Protein AF-A0A126Z8X3-F1 (afdb_monomer_lite)

Structure (mmCIF, N/CA/C/O backbone):
data_AF-A0A126Z8X3-F1
#
_entry.id   AF-A0A126Z8X3-F1
#
loop_
_atom_site.group_PDB
_atom_site.id
_atom_site.type_symbol
_atom_site.label_atom_id
_atom_site.label_alt_id
_atom_site.label_comp_id
_atom_site.label_asym_id
_atom_site.label_entity_id
_atom_site.label_seq_id
_atom_site.pdbx_PDB_ins_code
_atom_site.Cartn_x
_atom_site.Cartn_y
_atom_site.Cartn_z
_atom_site.occupancy
_atom_site.B_iso_or_equiv
_atom_site.auth_seq_id
_atom_site.auth_comp_id
_atom_site.auth_asym_id
_atom_site.auth_atom_id
_atom_site.pdbx_PDB_model_num
ATOM 1 N N . MET A 1 1 ? -14.667 4.356 27.842 1.00 54.25 1 MET A N 1
ATOM 2 C CA . MET A 1 1 ? -14.125 5.268 26.816 1.00 54.25 1 MET A CA 1
ATOM 3 C C . MET A 1 1 ? -13.100 4.463 26.040 1.00 54.25 1 MET A C 1
ATOM 5 O O . MET A 1 1 ? -12.137 4.021 26.652 1.00 54.25 1 MET A O 1
ATOM 9 N N . THR A 1 2 ? -13.356 4.142 24.773 1.00 63.50 2 THR A N 1
ATOM 10 C CA . THR A 1 2 ? -12.399 3.373 23.964 1.00 63.50 2 THR A CA 1
ATOM 11 C C . THR A 1 2 ? -11.261 4.312 23.590 1.00 63.50 2 THR A C 1
ATOM 13 O O . THR A 1 2 ? -11.474 5.283 22.870 1.00 63.50 2 THR A O 1
ATOM 16 N N . THR A 1 3 ? -10.080 4.092 24.158 1.00 87.75 3 THR A N 1
ATOM 17 C CA . THR A 1 3 ? -8.892 4.907 23.891 1.00 87.75 3 THR A CA 1
ATOM 18 C C . THR A 1 3 ? -8.030 4.206 22.855 1.00 87.75 3 THR A C 1
ATOM 20 O O . THR A 1 3 ? -7.746 3.020 23.008 1.00 87.75 3 THR A O 1
ATOM 23 N N . TYR A 1 4 ? -7.588 4.931 21.832 1.00 92.19 4 TYR A N 1
ATOM 24 C CA . TYR A 1 4 ? -6.587 4.461 20.875 1.00 92.19 4 TYR A CA 1
ATOM 25 C C . TYR A 1 4 ? -5.258 5.184 21.117 1.00 92.19 4 TYR A C 1
ATOM 27 O O . TYR A 1 4 ? -5.210 6.206 21.805 1.00 92.19 4 TYR A O 1
ATOM 35 N N . SER A 1 5 ? -4.169 4.651 20.566 1.00 93.38 5 SER A N 1
ATOM 36 C CA . SER A 1 5 ? -2.842 5.254 20.672 1.00 93.38 5 SER A CA 1
ATOM 37 C C . SER A 1 5 ? -2.210 5.358 19.297 1.00 93.38 5 SER A C 1
ATOM 39 O O . SER A 1 5 ? -2.196 4.389 18.541 1.00 93.38 5 SER A O 1
ATOM 41 N N . ASN A 1 6 ? -1.668 6.534 18.994 1.00 94.75 6 ASN A N 1
ATOM 42 C CA . ASN A 1 6 ? -0.907 6.741 17.777 1.00 94.75 6 ASN A CA 1
ATOM 43 C C . ASN A 1 6 ? 0.571 6.322 17.932 1.00 94.75 6 ASN A C 1
ATOM 45 O O . ASN A 1 6 ? 1.130 6.373 19.035 1.00 94.75 6 ASN A O 1
ATOM 49 N N . PRO A 1 7 ? 1.223 5.955 16.814 1.00 94.94 7 PRO A N 1
ATOM 50 C CA . PRO A 1 7 ? 0.599 5.697 15.512 1.00 94.94 7 PRO A CA 1
ATOM 51 C C . PRO A 1 7 ? -0.148 4.348 15.512 1.00 94.94 7 PRO A C 1
ATOM 53 O O . PRO A 1 7 ? 0.291 3.397 16.164 1.00 94.94 7 PRO A O 1
ATOM 56 N N . VAL A 1 8 ? -1.267 4.278 14.780 1.00 95.06 8 VAL A N 1
ATOM 57 C CA . VAL A 1 8 ? -2.092 3.054 14.657 1.00 95.06 8 VAL A CA 1
ATOM 58 C C . VAL A 1 8 ? -1.394 1.938 13.870 1.00 95.06 8 VAL A C 1
ATOM 60 O O . VAL A 1 8 ? -1.691 0.764 14.063 1.00 95.06 8 VAL A O 1
ATOM 63 N N . ILE A 1 9 ? -0.409 2.295 13.041 1.00 94.50 9 ILE A N 1
ATOM 64 C CA . ILE A 1 9 ? 0.538 1.372 12.409 1.00 94.50 9 ILE A CA 1
ATOM 65 C C . ILE A 1 9 ? 1.950 1.878 12.722 1.00 94.50 9 ILE A C 1
ATOM 67 O O . ILE A 1 9 ? 2.270 3.041 12.479 1.00 94.50 9 ILE A O 1
ATOM 71 N N . ARG A 1 10 ? 2.789 1.026 13.318 1.00 92.88 10 ARG A N 1
ATOM 72 C CA . ARG A 1 10 ? 4.176 1.349 13.702 1.00 92.88 10 ARG A CA 1
ATOM 73 C C . ARG A 1 10 ? 5.162 0.757 12.696 1.00 92.88 10 ARG A C 1
ATOM 75 O O . ARG A 1 10 ? 4.904 -0.300 12.134 1.00 92.88 10 ARG A O 1
ATOM 82 N N . GLY A 1 11 ? 6.339 1.373 12.579 1.00 90.69 11 GLY A N 1
ATOM 83 C CA . GLY A 1 11 ? 7.429 0.888 11.728 1.00 90.69 11 GLY A CA 1
ATOM 84 C C . GLY A 1 11 ? 7.526 1.649 10.407 1.00 90.69 11 GLY A C 1
ATOM 85 O O . GLY A 1 11 ? 7.250 2.847 10.363 1.00 90.69 11 GLY A O 1
ATOM 86 N N . ILE A 1 12 ? 7.958 0.961 9.347 1.00 87.12 12 ILE A N 1
ATOM 87 C CA . ILE A 1 12 ? 8.097 1.530 7.998 1.00 87.12 12 ILE A CA 1
ATOM 88 C C . ILE A 1 12 ? 6.732 1.465 7.306 1.00 87.12 12 ILE A C 1
ATOM 90 O O . ILE A 1 12 ? 6.435 0.529 6.567 1.00 87.12 12 ILE A O 1
ATOM 94 N N . SER A 1 13 ? 5.889 2.454 7.601 1.00 92.00 13 SER A N 1
ATOM 95 C CA . SER A 1 13 ? 4.540 2.591 7.034 1.00 92.00 13 SER A CA 1
ATOM 96 C C . SER A 1 13 ? 4.283 4.019 6.525 1.00 92.00 13 SER A C 1
ATOM 98 O O . SER A 1 13 ? 3.384 4.695 7.030 1.00 92.00 13 SER A O 1
ATOM 100 N N . PRO A 1 14 ? 5.109 4.516 5.582 1.00 90.94 14 PRO A N 1
ATOM 101 C CA . PRO A 1 14 ? 4.926 5.831 4.974 1.00 90.94 14 PRO A CA 1
ATOM 102 C C . PRO A 1 14 ? 3.723 5.856 4.016 1.00 90.9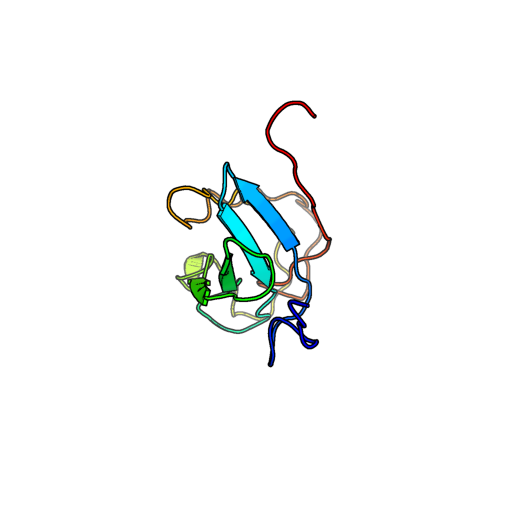4 14 PRO A C 1
ATOM 104 O O . PRO A 1 14 ? 3.184 4.811 3.641 1.00 90.94 14 PRO A O 1
ATOM 107 N N . ASP A 1 15 ? 3.300 7.066 3.661 1.00 89.88 15 ASP A N 1
ATOM 108 C CA . ASP A 1 15 ? 2.302 7.365 2.623 1.00 89.88 15 ASP A CA 1
ATOM 109 C C . ASP A 1 15 ? 1.018 6.515 2.701 1.00 89.88 15 ASP A C 1
ATOM 111 O O . ASP A 1 15 ? 0.659 5.818 1.750 1.00 89.88 15 ASP A O 1
ATOM 115 N N . PRO A 1 16 ? 0.310 6.518 3.851 1.00 89.38 16 PRO A N 1
ATOM 116 C CA . PRO A 1 16 ? -0.906 5.731 4.001 1.00 89.38 16 PRO A CA 1
ATOM 117 C C . PRO A 1 16 ? -1.994 6.200 3.023 1.00 89.38 16 PRO A C 1
ATOM 119 O O . PRO A 1 16 ? -2.496 7.321 3.126 1.00 89.38 16 PRO A O 1
ATOM 122 N N . SER A 1 17 ? -2.417 5.311 2.122 1.00 87.25 17 SER A N 1
ATOM 123 C CA . SER A 1 17 ? -3.589 5.500 1.257 1.00 87.25 17 SER A CA 1
ATOM 124 C C . SER A 1 17 ? -4.681 4.503 1.635 1.00 87.25 17 SER A C 1
ATOM 126 O O . SER A 1 17 ? -4.447 3.297 1.625 1.00 87.25 17 SER A O 1
ATOM 128 N N . ILE A 1 18 ? -5.875 4.996 1.972 1.00 88.56 18 ILE A N 1
ATOM 129 C CA . ILE A 1 18 ? -6.955 4.204 2.576 1.00 88.56 18 ILE A CA 1
ATOM 130 C C . ILE A 1 18 ? -8.224 4.196 1.717 1.00 88.56 18 ILE A C 1
ATOM 132 O O . ILE A 1 18 ? -8.613 5.220 1.158 1.00 88.56 18 ILE A O 1
ATOM 136 N N . VAL A 1 19 ? -8.904 3.050 1.668 1.00 85.44 19 VAL A N 1
ATOM 137 C CA . VAL A 1 19 ? -10.227 2.874 1.051 1.00 85.44 19 VAL A CA 1
ATOM 138 C C . VAL A 1 19 ? -11.129 2.035 1.961 1.00 85.44 19 VAL A C 1
ATOM 140 O O . VAL A 1 19 ? -10.646 1.169 2.696 1.00 85.44 19 VAL A O 1
ATOM 143 N N . ARG A 1 20 ? -12.440 2.288 1.912 1.00 86.19 20 ARG A N 1
ATOM 144 C CA . ARG A 1 20 ? -13.472 1.470 2.566 1.00 86.19 20 ARG A CA 1
ATOM 145 C C . ARG A 1 20 ? -14.238 0.671 1.512 1.00 86.19 20 ARG A C 1
ATOM 147 O O . ARG A 1 20 ? -14.591 1.217 0.472 1.00 86.19 20 ARG A O 1
ATOM 154 N N . VAL A 1 21 ? -14.513 -0.598 1.799 1.00 83.88 21 VAL A N 1
ATOM 155 C CA . VAL A 1 21 ? -15.354 -1.488 0.988 1.00 83.88 21 VAL A CA 1
ATOM 156 C C . VAL A 1 21 ? -16.333 -2.192 1.925 1.00 83.88 21 VAL A C 1
ATOM 158 O O . VAL A 1 21 ? -15.944 -3.075 2.687 1.00 83.88 21 VAL A O 1
ATOM 161 N N . GLY A 1 22 ? -17.603 -1.781 1.915 1.00 86.94 22 GLY A N 1
ATOM 162 C CA . GLY A 1 22 ? -18.585 -2.273 2.886 1.00 86.94 22 GLY A CA 1
ATOM 163 C C . GLY A 1 22 ? -18.168 -1.945 4.324 1.00 86.94 22 GLY A C 1
ATOM 164 O O . GLY A 1 22 ? -18.000 -0.780 4.670 1.00 86.94 22 GLY A O 1
ATOM 165 N N . GLU A 1 23 ? -17.964 -2.961 5.162 1.00 90.62 23 GLU A N 1
ATOM 166 C CA . GLU A 1 23 ? -17.552 -2.805 6.571 1.00 90.62 23 GLU A CA 1
ATOM 167 C C . GLU A 1 23 ? -16.031 -2.912 6.782 1.00 90.62 23 GLU A C 1
ATOM 169 O O . GLU A 1 23 ? -15.545 -2.862 7.912 1.00 90.62 23 GLU A O 1
ATOM 174 N N . ASP A 1 24 ? -15.272 -3.081 5.701 1.00 89.75 24 ASP A N 1
ATOM 175 C CA . ASP A 1 24 ? -13.844 -3.360 5.733 1.00 89.75 24 ASP A CA 1
ATOM 176 C C . ASP A 1 24 ? -13.038 -2.151 5.226 1.00 89.75 24 ASP A C 1
ATOM 178 O O . ASP A 1 24 ? -13.390 -1.502 4.238 1.00 89.75 24 ASP A O 1
ATOM 182 N N . TYR A 1 25 ? -11.936 -1.844 5.907 1.00 91.00 25 TYR A N 1
ATOM 183 C CA . TYR A 1 25 ? -10.977 -0.807 5.538 1.00 91.00 25 TYR A CA 1
ATOM 184 C C . TYR A 1 25 ? -9.670 -1.438 5.090 1.00 91.00 25 TYR A C 1
ATOM 186 O O . TYR A 1 25 ? -9.185 -2.390 5.704 1.00 91.00 25 TYR A O 1
ATOM 194 N N . TYR A 1 26 ? -9.063 -0.852 4.066 1.00 88.69 26 TYR A N 1
ATOM 195 C CA . TYR A 1 26 ? -7.780 -1.286 3.538 1.00 88.69 26 TYR A CA 1
ATOM 196 C C . TYR A 1 26 ? -6.839 -0.101 3.406 1.00 88.69 26 TYR A C 1
ATOM 198 O O . TYR A 1 26 ? -7.241 0.953 2.918 1.00 88.69 26 TYR A O 1
ATOM 206 N N . LEU A 1 27 ? -5.591 -0.284 3.823 1.00 90.44 27 LEU A N 1
ATOM 207 C CA . LEU A 1 27 ? -4.560 0.744 3.830 1.00 90.44 27 LEU A CA 1
ATOM 208 C C . LEU A 1 27 ? -3.325 0.234 3.094 1.00 90.44 27 LEU A C 1
ATOM 210 O O . LEU A 1 27 ? -2.793 -0.822 3.434 1.00 90.44 27 LEU A O 1
ATOM 214 N N . ALA A 1 28 ? -2.887 0.988 2.093 1.00 88.69 28 ALA A N 1
ATOM 215 C CA . ALA A 1 28 ? -1.651 0.770 1.360 1.00 88.69 28 ALA A CA 1
ATOM 216 C C . ALA A 1 28 ? -0.546 1.691 1.899 1.00 88.69 28 ALA A C 1
ATOM 218 O O . ALA A 1 28 ? -0.805 2.870 2.131 1.00 88.69 28 ALA A O 1
ATOM 219 N N . ASN A 1 29 ? 0.668 1.165 2.075 1.00 91.25 29 ASN A N 1
ATOM 220 C CA . ASN A 1 29 ? 1.863 1.943 2.423 1.00 91.25 29 ASN A CA 1
ATOM 221 C C . ASN A 1 29 ? 2.981 1.730 1.403 1.00 91.25 29 ASN A C 1
ATOM 223 O O . ASN A 1 29 ? 3.182 0.598 0.944 1.00 91.25 29 ASN A O 1
ATOM 227 N N . SER A 1 30 ? 3.756 2.782 1.124 1.00 89.88 30 SER A N 1
ATOM 228 C CA . SER A 1 30 ? 4.974 2.672 0.316 1.00 89.88 30 SER A CA 1
ATOM 229 C C . SER A 1 30 ? 5.984 1.746 0.994 1.00 89.88 30 SER A C 1
ATOM 231 O O . SER A 1 30 ? 6.141 1.730 2.217 1.00 89.88 30 SER A O 1
ATOM 233 N N . THR A 1 31 ? 6.692 0.959 0.190 1.00 88.38 31 THR A N 1
ATOM 234 C CA . THR A 1 31 ? 7.770 0.064 0.656 1.00 88.38 31 THR A CA 1
ATOM 235 C C . THR A 1 31 ? 9.119 0.430 0.052 1.00 88.38 31 THR A C 1
ATOM 237 O O . THR A 1 31 ? 10.141 -0.187 0.380 1.00 88.38 31 THR A O 1
ATOM 240 N N . MET A 1 32 ? 9.126 1.419 -0.844 1.00 85.25 32 MET A N 1
ATOM 241 C CA . MET A 1 32 ? 10.266 1.795 -1.666 1.00 85.25 32 MET A CA 1
ATOM 242 C C . MET A 1 32 ? 10.868 0.533 -2.317 1.00 85.25 32 MET A C 1
ATOM 244 O O . MET A 1 32 ? 10.165 -0.329 -2.850 1.00 85.25 32 MET A O 1
ATOM 248 N N . ASN A 1 33 ? 12.173 0.323 -2.179 1.00 80.00 33 ASN A N 1
ATOM 249 C CA . ASN A 1 33 ? 12.900 -0.768 -2.831 1.00 80.00 33 ASN A CA 1
ATOM 250 C C . ASN A 1 33 ? 12.686 -2.174 -2.223 1.00 80.00 33 ASN A C 1
ATOM 252 O O . ASN A 1 33 ? 13.421 -3.099 -2.569 1.00 80.00 33 ASN A O 1
ATOM 256 N N . HIS A 1 34 ? 11.717 -2.367 -1.321 1.00 81.38 34 HIS A N 1
ATOM 257 C CA . HIS A 1 34 ? 11.451 -3.670 -0.701 1.00 81.38 34 HIS A CA 1
ATOM 258 C C . HIS A 1 34 ? 10.355 -4.452 -1.431 1.00 81.38 34 HIS A C 1
ATOM 260 O O . HIS A 1 34 ? 9.355 -3.886 -1.876 1.00 81.38 34 HIS A O 1
ATOM 266 N N . LEU A 1 35 ? 10.540 -5.775 -1.493 1.00 83.25 35 LEU A N 1
ATOM 267 C CA . LEU A 1 35 ? 9.527 -6.743 -1.908 1.00 83.25 35 LEU A CA 1
ATOM 268 C C . LEU A 1 35 ? 9.176 -7.690 -0.738 1.00 83.25 35 LEU A C 1
ATOM 270 O O . LEU A 1 35 ? 10.091 -8.073 -0.006 1.00 83.25 35 LEU A O 1
ATOM 274 N N . PRO A 1 36 ? 7.913 -8.143 -0.589 1.00 87.12 36 PRO A N 1
ATOM 275 C CA . PRO A 1 36 ? 6.723 -7.720 -1.336 1.00 87.12 36 PRO A CA 1
ATOM 276 C C . PRO A 1 36 ? 6.470 -6.214 -1.208 1.00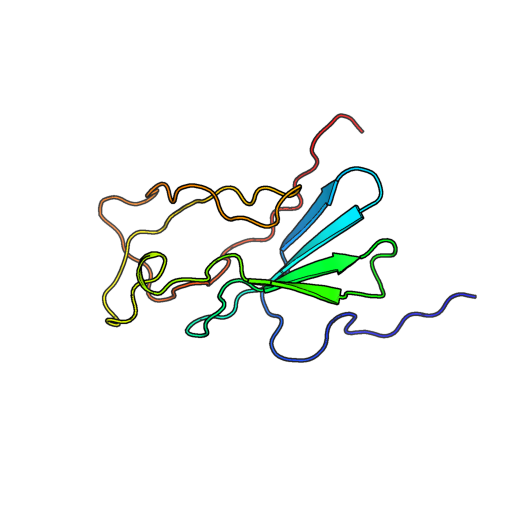 87.12 36 PRO A C 1
ATOM 278 O O . PRO A 1 36 ? 6.576 -5.660 -0.119 1.00 87.12 36 PRO A O 1
ATOM 281 N N . GLY A 1 37 ? 6.218 -5.558 -2.339 1.00 87.00 37 GLY A N 1
ATOM 282 C CA . GLY A 1 37 ? 6.094 -4.111 -2.419 1.00 87.00 37 GLY A CA 1
ATOM 283 C C . GLY A 1 37 ? 4.652 -3.649 -2.254 1.00 87.00 37 GLY A C 1
ATOM 284 O O . GLY A 1 37 ? 3.733 -4.398 -2.591 1.00 87.00 37 GLY A O 1
ATOM 285 N N . ILE A 1 38 ? 4.467 -2.421 -1.767 1.00 87.75 38 ILE A N 1
ATOM 286 C CA . ILE A 1 38 ? 3.166 -1.830 -1.419 1.00 87.75 38 ILE A CA 1
ATOM 287 C C . ILE A 1 38 ? 2.409 -2.718 -0.418 1.00 87.75 38 ILE A C 1
ATOM 289 O O . ILE A 1 38 ? 1.596 -3.563 -0.802 1.00 87.75 38 ILE A O 1
ATOM 293 N N . THR A 1 39 ? 2.690 -2.550 0.875 1.00 90.94 39 THR A N 1
ATOM 294 C CA . THR A 1 39 ? 2.032 -3.331 1.934 1.00 90.94 39 THR A CA 1
ATOM 295 C C . THR A 1 39 ? 0.561 -2.954 2.014 1.00 90.94 39 THR A C 1
ATOM 297 O O . THR A 1 39 ? 0.248 -1.780 2.190 1.00 90.94 39 THR A O 1
ATOM 300 N N . ILE A 1 40 ? -0.327 -3.946 1.946 1.00 89.44 40 ILE A N 1
ATOM 301 C CA . ILE A 1 40 ? -1.766 -3.790 2.158 1.00 89.44 40 ILE A CA 1
ATOM 302 C C . ILE A 1 40 ? -2.117 -4.311 3.549 1.00 89.44 40 ILE A C 1
ATOM 304 O O . ILE A 1 40 ? -1.821 -5.461 3.880 1.00 89.44 40 ILE A O 1
ATOM 308 N N . SER A 1 41 ? -2.768 -3.476 4.351 1.00 92.50 41 SER A N 1
ATOM 309 C CA . SER A 1 41 ? -3.292 -3.822 5.673 1.00 92.50 41 SER A CA 1
ATOM 310 C C . SER A 1 41 ? -4.810 -3.714 5.700 1.00 92.50 41 SER A C 1
ATOM 312 O O . SER A 1 41 ? -5.375 -2.853 5.035 1.00 92.50 41 SER A O 1
ATOM 314 N N . HIS A 1 42 ? -5.465 -4.560 6.490 1.00 93.06 42 HIS A N 1
ATOM 315 C CA . HIS A 1 42 ? -6.915 -4.594 6.680 1.00 93.06 42 HIS A CA 1
ATOM 316 C C . HIS A 1 42 ? -7.305 -4.202 8.110 1.00 93.06 42 HIS A C 1
ATOM 318 O O . HIS A 1 42 ? -6.582 -4.509 9.063 1.00 93.06 42 HIS A O 1
ATOM 324 N N . SER A 1 43 ? -8.448 -3.534 8.258 1.00 95.19 43 SER A N 1
ATOM 325 C CA . SER A 1 43 ? -9.066 -3.198 9.541 1.00 95.19 43 SER A CA 1
ATOM 326 C C . SER A 1 43 ? -10.592 -3.136 9.419 1.00 95.19 43 SER A C 1
ATOM 328 O O . SER A 1 43 ? -11.129 -2.947 8.333 1.00 95.19 43 SER A O 1
ATOM 330 N N . ARG A 1 44 ? -11.301 -3.242 10.547 1.00 95.25 44 ARG A N 1
ATOM 331 C CA . ARG A 1 44 ? -12.744 -2.942 10.660 1.00 95.25 44 ARG A CA 1
ATOM 332 C C . ARG A 1 44 ? -13.054 -1.765 11.580 1.00 95.25 44 ARG A C 1
ATOM 334 O O . ARG A 1 44 ? -14.200 -1.343 11.672 1.00 95.25 44 ARG A O 1
ATOM 341 N N . ASP A 1 45 ? -12.048 -1.238 12.271 1.00 95.12 45 ASP A N 1
ATOM 342 C CA . ASP A 1 45 ? -12.227 -0.221 13.310 1.00 95.12 45 ASP A CA 1
ATOM 343 C C . ASP A 1 45 ? -11.263 0.965 13.186 1.00 95.12 45 ASP A C 1
ATOM 345 O O . ASP A 1 45 ? -11.265 1.837 14.052 1.00 95.12 45 ASP A O 1
ATOM 349 N N . LEU A 1 46 ? -10.455 1.006 12.116 1.00 95.38 46 LEU A N 1
ATOM 350 C CA . LEU A 1 46 ? -9.434 2.024 11.835 1.00 95.38 46 LEU A CA 1
ATOM 351 C C . LEU A 1 46 ? -8.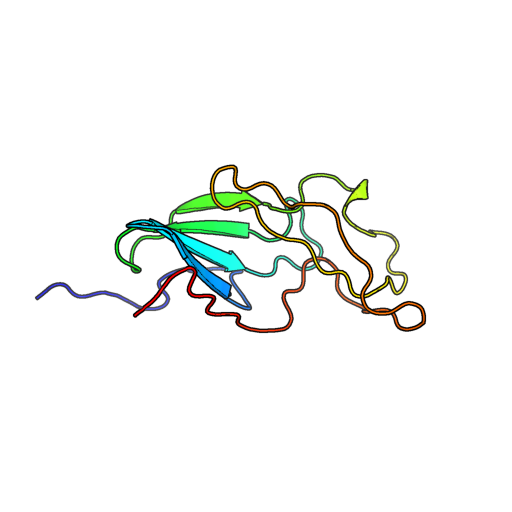290 2.093 12.864 1.00 95.38 46 LEU A C 1
ATOM 353 O O . LEU A 1 46 ? -7.382 2.915 12.715 1.00 95.38 46 LEU A O 1
ATOM 357 N N . ILE A 1 47 ? -8.296 1.226 13.878 1.00 95.94 47 ILE A N 1
ATOM 358 C CA . ILE A 1 47 ? -7.344 1.227 14.993 1.00 95.94 47 ILE A CA 1
ATOM 359 C C . ILE A 1 47 ? -6.432 0.007 14.896 1.00 95.94 47 ILE A C 1
ATOM 361 O O . ILE A 1 47 ? -5.212 0.143 14.975 1.00 95.94 47 ILE A O 1
ATOM 365 N N . HIS A 1 48 ? -7.010 -1.180 14.714 1.00 95.88 48 HIS A N 1
ATOM 366 C CA . HIS A 1 48 ? -6.280 -2.437 14.629 1.00 95.88 48 HIS A CA 1
ATOM 367 C C . HIS A 1 48 ? -6.108 -2.831 13.166 1.00 95.88 48 HIS A C 1
ATOM 369 O O . HIS A 1 48 ? -7.075 -3.178 12.484 1.00 95.88 48 HIS A O 1
ATOM 375 N N . TRP A 1 49 ? -4.865 -2.786 12.698 1.00 96.12 49 TRP A N 1
ATOM 376 C CA . TRP A 1 49 ? -4.495 -3.056 11.313 1.00 96.12 49 TRP A CA 1
ATOM 377 C C . TRP A 1 49 ? -3.671 -4.336 11.210 1.00 96.12 49 TRP A C 1
ATOM 379 O O . TRP A 1 49 ? -2.693 -4.511 11.937 1.00 96.12 49 TRP A O 1
ATOM 389 N N . HIS A 1 50 ? -4.047 -5.214 10.282 1.00 95.19 50 HIS A N 1
ATOM 390 C CA . HIS A 1 50 ? -3.355 -6.475 10.025 1.00 95.19 50 HIS A CA 1
ATOM 391 C C . HIS A 1 50 ? -2.845 -6.499 8.582 1.00 95.19 50 HIS A C 1
ATOM 393 O O . HIS A 1 50 ? -3.662 -6.389 7.667 1.00 95.19 50 HIS A O 1
ATOM 399 N N . PRO A 1 51 ? -1.532 -6.652 8.343 1.00 92.69 51 PRO A N 1
ATOM 400 C CA . PRO A 1 51 ? -1.006 -6.830 6.995 1.00 92.69 51 PRO A CA 1
ATOM 401 C C . PRO A 1 51 ? -1.592 -8.090 6.349 1.00 92.69 51 PRO A C 1
ATOM 403 O O . PRO A 1 51 ? -1.552 -9.167 6.942 1.00 92.69 51 PRO A O 1
ATOM 406 N N . ILE A 1 52 ? -2.110 -7.962 5.128 1.00 90.69 52 ILE A N 1
ATOM 407 C CA . ILE A 1 52 ? -2.702 -9.065 4.353 1.00 90.69 52 ILE A CA 1
ATOM 408 C C . ILE A 1 52 ? -1.879 -9.439 3.113 1.00 90.69 52 ILE A C 1
ATOM 410 O O . ILE A 1 52 ? -2.164 -10.443 2.465 1.00 90.69 52 ILE A O 1
ATOM 414 N N . GLY A 1 53 ? -0.837 -8.670 2.788 1.00 87.62 53 GLY A N 1
ATOM 415 C CA . GLY A 1 53 ? 0.088 -8.974 1.697 1.00 87.62 53 GLY A CA 1
ATOM 416 C C . GLY A 1 53 ? 0.731 -7.727 1.098 1.00 87.62 53 GLY A C 1
ATOM 417 O O . GLY A 1 53 ? 0.516 -6.617 1.577 1.00 87.62 53 GLY A O 1
ATOM 418 N N . GLY A 1 54 ? 1.524 -7.921 0.043 1.00 86.31 54 GLY A N 1
ATOM 419 C CA . GLY A 1 54 ? 2.046 -6.837 -0.791 1.00 86.31 54 GLY A CA 1
ATOM 420 C C . GLY A 1 54 ? 1.426 -6.883 -2.184 1.00 86.31 54 GLY A C 1
ATOM 421 O O . GLY A 1 54 ? 1.271 -7.967 -2.747 1.00 86.31 54 GLY A O 1
ATOM 422 N N . ALA A 1 55 ? 1.092 -5.728 -2.754 1.00 81.75 55 ALA A N 1
ATOM 423 C CA . ALA A 1 55 ? 0.499 -5.636 -4.090 1.00 81.75 55 ALA A CA 1
ATOM 424 C C . ALA A 1 55 ? 1.509 -5.990 -5.210 1.00 81.75 55 ALA A C 1
ATOM 426 O O . ALA A 1 55 ? 1.136 -6.452 -6.293 1.00 81.75 55 ALA A O 1
ATOM 427 N N . VAL A 1 56 ? 2.807 -5.814 -4.943 1.00 82.25 56 VAL A N 1
ATOM 428 C CA . VAL A 1 56 ? 3.914 -6.123 -5.857 1.00 82.25 56 VAL A CA 1
ATOM 429 C C . VAL A 1 56 ? 4.679 -7.335 -5.332 1.00 82.25 56 VAL A C 1
ATOM 431 O O . VAL A 1 56 ? 5.512 -7.229 -4.440 1.00 82.25 56 VAL A O 1
ATOM 434 N N . THR A 1 57 ? 4.414 -8.518 -5.883 1.00 83.19 57 THR A N 1
ATOM 435 C CA . THR A 1 57 ? 4.985 -9.780 -5.370 1.00 83.19 57 THR A CA 1
ATOM 436 C C . THR A 1 57 ? 6.083 -10.368 -6.249 1.00 83.19 57 THR A C 1
ATOM 438 O O . THR A 1 57 ? 6.759 -11.310 -5.839 1.00 83.19 57 THR A O 1
ATOM 441 N N . ARG A 1 58 ? 6.281 -9.839 -7.464 1.00 78.62 58 ARG A N 1
ATOM 442 C CA . ARG A 1 58 ? 7.249 -10.373 -8.432 1.00 78.62 58 ARG A CA 1
ATOM 443 C C . AR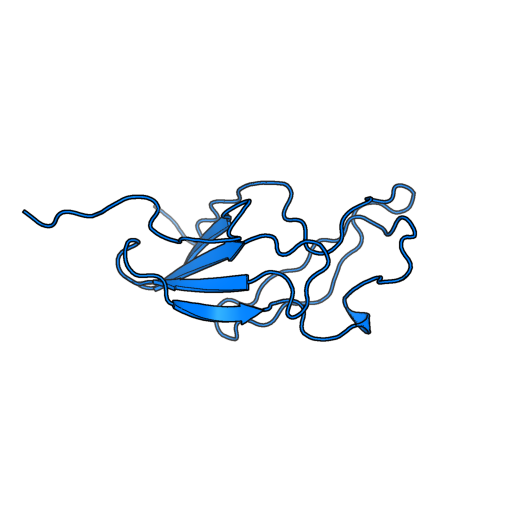G A 1 58 ? 8.216 -9.295 -8.907 1.00 78.62 58 ARG A C 1
ATOM 445 O O . ARG A 1 58 ? 7.765 -8.201 -9.241 1.00 78.62 58 ARG A O 1
ATOM 452 N N . PRO A 1 59 ? 9.505 -9.623 -9.103 1.00 73.25 59 PRO A N 1
ATOM 453 C CA . PRO A 1 59 ? 10.470 -8.689 -9.671 1.00 73.25 59 PRO A CA 1
ATOM 454 C C . PRO A 1 59 ? 10.044 -8.096 -11.014 1.00 73.25 59 PRO A C 1
ATOM 456 O O . PRO A 1 59 ? 10.331 -6.944 -11.252 1.00 73.25 59 PRO A O 1
ATOM 459 N N . ALA A 1 60 ? 9.310 -8.819 -11.870 1.00 73.69 60 ALA A N 1
ATOM 460 C CA . ALA A 1 60 ? 8.844 -8.294 -13.164 1.00 73.69 60 ALA A CA 1
ATOM 461 C C . ALA A 1 60 ? 7.795 -7.164 -13.059 1.00 73.69 60 ALA A C 1
ATOM 463 O O . ALA A 1 60 ? 7.545 -6.463 -14.036 1.00 73.69 60 ALA A O 1
ATOM 464 N N . GLN A 1 61 ? 7.158 -7.008 -11.895 1.00 71.44 61 GLN A N 1
ATOM 465 C CA . GLN A 1 61 ? 6.238 -5.907 -11.581 1.00 71.44 61 GLN A CA 1
ATOM 466 C C . GLN A 1 61 ? 6.984 -4.657 -11.085 1.00 71.44 61 GLN A C 1
ATOM 468 O O . GLN A 1 61 ? 6.371 -3.620 -10.860 1.00 71.44 61 GLN A O 1
ATOM 473 N N . TYR A 1 62 ? 8.299 -4.774 -10.927 1.00 70.25 62 TYR A N 1
ATOM 474 C CA . TYR A 1 62 ? 9.219 -3.805 -10.364 1.00 70.25 62 TYR A CA 1
ATOM 475 C C . TYR A 1 62 ? 10.417 -3.635 -11.327 1.00 70.25 62 TYR A C 1
ATOM 477 O O . TYR A 1 62 ? 10.695 -4.489 -12.166 1.00 70.25 62 TYR A O 1
ATOM 485 N N . ARG A 1 63 ? 11.129 -2.507 -11.271 1.00 68.06 63 ARG A N 1
ATOM 486 C CA . ARG A 1 63 ? 12.409 -2.321 -11.968 1.00 68.06 63 ARG A CA 1
ATOM 487 C C . ARG A 1 63 ? 13.551 -2.185 -10.956 1.00 68.06 63 ARG A C 1
ATOM 489 O O . ARG A 1 63 ? 13.778 -1.086 -10.464 1.00 68.06 63 ARG A O 1
ATOM 496 N N . PRO A 1 64 ? 14.286 -3.272 -10.658 1.00 62.19 64 PRO A N 1
ATOM 497 C CA . PRO A 1 64 ? 15.405 -3.246 -9.713 1.00 62.19 64 PRO A CA 1
ATOM 498 C C . PRO A 1 64 ? 16.695 -2.623 -10.259 1.00 62.19 64 PRO A C 1
ATOM 500 O O . PRO A 1 64 ? 17.682 -2.548 -9.536 1.00 62.19 64 PRO A O 1
ATOM 503 N N . ASP A 1 65 ? 16.733 -2.214 -11.529 1.00 68.88 65 ASP A N 1
ATOM 504 C CA . ASP A 1 65 ? 17.966 -1.804 -12.212 1.00 68.88 65 ASP A CA 1
ATOM 505 C C . ASP A 1 65 ? 18.381 -0.344 -11.954 1.00 68.88 65 ASP A C 1
ATOM 507 O O . ASP A 1 65 ? 19.360 0.125 -12.536 1.00 68.88 65 ASP A O 1
ATOM 511 N N . GLY A 1 66 ? 17.650 0.378 -11.094 1.00 64.56 66 GLY A N 1
ATOM 512 C CA . GLY A 1 66 ? 17.941 1.766 -10.719 1.00 64.56 66 GLY A CA 1
ATOM 513 C C . GLY A 1 66 ? 17.764 2.773 -11.859 1.00 64.56 66 GLY A C 1
ATOM 514 O O . GLY A 1 66 ? 18.159 3.931 -11.727 1.00 64.56 66 GLY A O 1
ATOM 515 N N . ARG A 1 67 ? 17.198 2.351 -12.997 1.00 70.75 67 ARG A N 1
ATOM 516 C CA . ARG A 1 67 ? 16.890 3.239 -14.118 1.00 70.75 67 ARG A CA 1
ATOM 517 C C . ARG A 1 67 ? 15.516 3.857 -13.929 1.00 70.75 67 ARG A C 1
ATOM 519 O O . ARG A 1 67 ? 14.585 3.191 -13.482 1.00 70.75 67 ARG A O 1
ATOM 526 N N . LEU A 1 68 ? 15.375 5.105 -14.376 1.00 72.56 68 LEU A N 1
ATOM 527 C CA . LEU A 1 68 ? 14.082 5.779 -14.392 1.00 72.56 68 LEU A CA 1
ATOM 528 C C . LEU A 1 68 ? 13.074 4.955 -15.203 1.00 72.56 68 LEU A C 1
ATOM 530 O O . LEU A 1 68 ? 13.289 4.631 -16.376 1.00 72.56 68 LEU A O 1
ATOM 534 N N . GLY A 1 69 ? 11.980 4.587 -14.547 1.00 70.75 69 GLY A N 1
ATOM 535 C CA . GLY A 1 69 ? 10.858 3.868 -15.136 1.00 70.75 69 GLY A CA 1
ATOM 536 C C . GLY A 1 69 ? 9.644 4.781 -15.254 1.00 70.75 69 GLY A C 1
ATOM 537 O O . GLY A 1 69 ? 9.555 5.759 -14.517 1.00 70.75 69 GLY A O 1
ATOM 538 N N . PRO A 1 70 ? 8.705 4.498 -16.168 1.00 73.94 70 PRO A N 1
ATOM 539 C CA . PRO A 1 70 ? 7.496 5.302 -16.267 1.00 73.94 70 PRO A CA 1
ATOM 540 C C . PRO A 1 70 ? 6.717 5.332 -14.954 1.00 73.94 70 PRO A C 1
ATOM 542 O O . PRO A 1 70 ? 6.656 4.324 -14.252 1.00 73.94 70 PRO A O 1
ATOM 545 N N . ILE A 1 71 ? 6.039 6.450 -14.685 1.00 75.88 71 ILE A N 1
ATOM 546 C CA . ILE A 1 71 ? 4.996 6.488 -13.662 1.00 75.88 71 ILE A CA 1
ATOM 547 C C . ILE A 1 71 ? 3.851 5.619 -14.172 1.00 75.88 71 ILE A C 1
ATOM 549 O O . ILE A 1 71 ? 3.377 5.787 -15.304 1.00 75.88 71 ILE A O 1
ATOM 553 N N . VAL A 1 72 ? 3.430 4.663 -13.353 1.00 76.00 72 VAL A N 1
ATOM 554 C CA . VAL A 1 72 ? 2.368 3.716 -13.680 1.00 76.00 72 VAL A CA 1
ATOM 555 C C . VAL A 1 72 ? 1.226 3.838 -12.687 1.00 76.00 72 VAL A C 1
ATOM 557 O O . VAL A 1 72 ? 1.426 4.107 -11.511 1.00 76.00 72 VAL A O 1
ATOM 560 N N . GLN A 1 73 ? 0.019 3.586 -13.172 1.00 78.44 73 GLN A N 1
ATOM 561 C CA . GLN A 1 73 ? -1.168 3.386 -12.359 1.00 78.44 73 GLN A CA 1
ATOM 562 C C . GLN A 1 73 ? -1.569 1.919 -12.438 1.00 78.44 73 GLN A C 1
ATOM 564 O O . GLN A 1 73 ? -1.612 1.352 -13.529 1.00 78.44 73 GLN A O 1
ATOM 569 N N . ALA A 1 74 ? -1.925 1.315 -11.315 1.00 75.12 74 ALA A N 1
ATOM 570 C CA . ALA A 1 74 ? -2.643 0.052 -11.299 1.00 75.12 74 ALA A CA 1
ATOM 571 C C . ALA A 1 74 ? -3.821 0.142 -10.333 1.00 75.12 74 ALA A C 1
ATOM 573 O O . ALA A 1 74 ? -3.810 0.932 -9.394 1.00 75.12 74 ALA A O 1
ATOM 574 N N . VAL A 1 75 ? -4.847 -0.658 -10.603 1.00 77.38 75 VAL A N 1
ATOM 575 C CA . VAL A 1 75 ? -6.009 -0.802 -9.724 1.00 77.38 75 VAL A CA 1
ATOM 576 C C . VAL A 1 75 ? -5.723 -1.952 -8.775 1.00 77.38 75 VAL A C 1
ATOM 578 O O . VAL A 1 75 ? -5.410 -3.041 -9.244 1.00 77.38 75 VAL A O 1
ATOM 581 N N . LEU A 1 76 ? -5.813 -1.730 -7.468 1.00 71.88 76 LEU A N 1
ATOM 582 C CA . LEU A 1 76 ? -5.832 -2.821 -6.499 1.00 71.88 76 LEU A CA 1
ATOM 583 C C . LEU A 1 76 ? -7.246 -3.407 -6.469 1.00 71.88 76 LEU A C 1
ATOM 585 O O . LEU A 1 76 ? -8.210 -2.692 -6.207 1.00 71.88 76 LEU A O 1
ATOM 589 N N . ASP A 1 77 ? -7.371 -4.696 -6.762 1.00 74.56 77 ASP A N 1
ATOM 590 C CA . ASP A 1 77 ? -8.612 -5.426 -6.547 1.00 74.56 77 ASP A CA 1
ATOM 591 C C . ASP A 1 77 ? -8.777 -5.655 -5.041 1.00 74.56 77 ASP A C 1
ATOM 593 O O . ASP A 1 77 ? -8.007 -6.382 -4.411 1.00 74.56 77 ASP A O 1
ATOM 597 N N . MET A 1 78 ? -9.778 -5.002 -4.459 1.00 69.88 78 MET A N 1
ATOM 598 C CA . MET A 1 78 ? -9.999 -5.012 -3.013 1.00 69.88 78 MET A CA 1
ATOM 599 C C . MET A 1 78 ? -10.593 -6.328 -2.500 1.00 69.88 78 MET A C 1
ATOM 601 O O . MET A 1 78 ? -10.531 -6.602 -1.305 1.00 69.88 78 MET A O 1
ATOM 605 N N . THR A 1 79 ? -11.151 -7.158 -3.383 1.00 70.00 79 THR A N 1
ATOM 606 C CA . THR A 1 79 ? -11.678 -8.481 -3.028 1.00 70.00 79 THR A CA 1
ATOM 607 C C . THR A 1 79 ? -10.555 -9.507 -2.910 1.00 70.00 79 THR A C 1
ATOM 609 O O . THR A 1 79 ? -10.609 -10.400 -2.068 1.00 70.00 79 THR A O 1
ATOM 612 N N . THR A 1 80 ? -9.527 -9.386 -3.746 1.00 71.44 80 THR A N 1
ATOM 613 C CA . THR A 1 80 ? -8.446 -10.374 -3.865 1.00 71.44 80 THR A CA 1
ATOM 614 C C . THR A 1 80 ? -7.102 -9.885 -3.326 1.00 71.44 80 THR A C 1
ATOM 616 O O . THR A 1 80 ? -6.186 -10.691 -3.166 1.00 71.44 80 THR A O 1
ATOM 619 N N . GLY A 1 81 ? -6.951 -8.582 -3.070 1.00 65.06 81 GLY A N 1
ATOM 620 C CA . GLY A 1 81 ? -5.677 -7.950 -2.717 1.00 65.06 81 GLY A CA 1
ATOM 621 C C . GLY A 1 81 ? -4.667 -7.929 -3.870 1.00 65.06 81 GLY A C 1
ATOM 622 O O . GLY A 1 81 ? -3.484 -7.670 -3.649 1.00 65.06 81 GLY A O 1
ATOM 623 N N . GLN A 1 82 ? -5.101 -8.235 -5.098 1.00 71.06 82 GLN A N 1
ATOM 624 C CA . GLN A 1 82 ? -4.217 -8.330 -6.254 1.00 71.06 82 GLN A CA 1
ATOM 625 C C . GLN A 1 82 ? -4.144 -7.013 -7.010 1.00 71.06 82 GLN A C 1
ATOM 627 O O . GLN A 1 82 ? -5.152 -6.382 -7.322 1.00 71.06 82 GLN A O 1
ATOM 632 N N . LEU A 1 83 ? -2.926 -6.616 -7.366 1.00 70.25 83 LEU A N 1
ATOM 633 C CA . LEU A 1 83 ? -2.717 -5.469 -8.228 1.00 70.25 83 LEU A CA 1
ATOM 634 C C . LEU A 1 83 ? -3.033 -5.836 -9.681 1.00 70.25 83 LEU A C 1
ATOM 636 O O . LEU A 1 83 ? -2.476 -6.783 -10.242 1.00 70.25 83 LEU A O 1
ATOM 640 N N . GLY A 1 84 ? -3.915 -5.058 -10.291 1.00 74.25 84 GLY A N 1
ATOM 641 C CA . GLY A 1 84 ? -4.251 -5.128 -11.701 1.00 74.25 84 GLY A CA 1
ATOM 642 C C . GLY A 1 84 ? -3.089 -4.711 -12.603 1.00 74.25 84 GLY A C 1
ATOM 643 O O . GLY A 1 84 ? -1.965 -4.441 -12.177 1.00 74.25 84 GLY A O 1
ATOM 644 N N . ARG A 1 85 ? -3.359 -4.655 -13.909 1.00 80.50 85 ARG A N 1
ATOM 645 C CA . ARG A 1 85 ? -2.339 -4.305 -14.902 1.00 80.50 85 ARG A CA 1
ATOM 646 C C . ARG A 1 85 ? -1.823 -2.880 -14.679 1.00 80.50 85 ARG A C 1
ATOM 648 O O . ARG A 1 85 ? -2.609 -1.938 -14.624 1.00 80.50 85 ARG A O 1
ATOM 655 N N . PHE A 1 86 ? -0.501 -2.721 -14.683 1.00 77.19 86 PHE A N 1
ATOM 656 C CA . PHE A 1 86 ? 0.130 -1.406 -14.738 1.00 77.19 86 PHE A CA 1
ATOM 657 C C . PHE A 1 86 ? -0.139 -0.712 -16.074 1.00 77.19 86 PHE A C 1
ATOM 659 O O . PHE A 1 86 ? 0.215 -1.214 -17.146 1.00 77.19 86 PHE A O 1
ATOM 666 N N . ARG A 1 87 ? -0.740 0.472 -15.997 1.00 80.69 87 ARG A N 1
ATOM 667 C CA . ARG A 1 87 ? -0.914 1.421 -17.090 1.00 80.69 87 ARG A CA 1
ATOM 668 C C . ARG A 1 87 ? 0.104 2.540 -16.938 1.00 80.69 87 ARG A C 1
ATOM 670 O O . ARG A 1 87 ? 0.061 3.287 -15.969 1.00 80.69 87 ARG A O 1
ATOM 677 N N . GLN A 1 88 ? 0.979 2.688 -17.920 1.00 81.19 88 GLN A N 1
ATOM 678 C CA . GLN A 1 88 ? 1.894 3.821 -18.004 1.00 81.19 88 GLN A CA 1
ATOM 679 C C . GLN A 1 88 ? 1.116 5.135 -18.155 1.00 81.19 88 GLN A C 1
ATOM 681 O O . GLN A 1 88 ? 0.270 5.256 -19.040 1.00 81.19 88 GLN A O 1
ATOM 686 N N . LEU A 1 89 ? 1.406 6.101 -17.285 1.00 78.19 89 LEU A N 1
ATOM 687 C CA . LEU A 1 89 ? 0.859 7.458 -17.327 1.00 78.19 89 LEU A CA 1
ATOM 688 C C . LEU A 1 89 ? 1.806 8.420 -18.046 1.00 78.19 89 LEU A C 1
ATOM 690 O O . LEU A 1 89 ? 1.357 9.307 -18.766 1.00 78.19 89 LEU A O 1
ATOM 694 N N . THR A 1 90 ? 3.118 8.228 -17.883 1.00 73.38 90 THR A N 1
ATOM 695 C CA . THR A 1 90 ? 4.136 9.110 -18.461 1.00 73.38 90 THR A CA 1
ATOM 696 C C . THR A 1 90 ? 4.958 8.377 -19.529 1.00 73.38 90 THR A C 1
ATOM 698 O O . THR A 1 90 ? 5.845 7.587 -19.201 1.00 73.38 90 THR A O 1
ATOM 701 N N . PRO A 1 91 ? 4.705 8.601 -20.834 1.00 66.06 91 PRO A N 1
ATOM 702 C CA . PRO A 1 91 ? 5.490 7.980 -21.905 1.00 66.06 91 PRO A CA 1
ATOM 703 C C . PRO A 1 91 ? 6.959 8.432 -21.918 1.00 66.06 91 PRO A C 1
ATOM 705 O O . PRO A 1 91 ? 7.834 7.635 -22.238 1.00 66.06 91 PRO A O 1
ATOM 708 N N . ASN A 1 92 ? 7.224 9.682 -21.519 1.00 67.75 92 ASN A N 1
ATOM 709 C CA . ASN A 1 92 ? 8.519 10.352 -21.709 1.00 67.75 92 ASN A CA 1
ATOM 710 C C . ASN A 1 92 ? 9.168 10.850 -20.407 1.00 67.75 92 ASN A C 1
ATOM 712 O O . ASN A 1 92 ? 10.150 11.584 -20.455 1.00 67.75 92 ASN A O 1
ATOM 716 N N . TYR A 1 93 ? 8.605 10.499 -19.250 1.00 64.38 93 TYR A N 1
ATOM 717 C CA . TYR A 1 93 ? 9.120 10.905 -17.943 1.00 64.38 93 TYR A CA 1
ATOM 718 C C . TYR A 1 93 ? 9.205 9.679 -17.047 1.00 64.38 93 TYR A C 1
ATOM 720 O O . TYR A 1 93 ? 8.283 8.855 -17.065 1.00 64.38 93 TYR A O 1
ATOM 728 N N . GLY A 1 94 ? 10.296 9.552 -16.296 1.00 64.38 94 GLY A N 1
ATOM 729 C CA . GLY A 1 94 ? 10.487 8.435 -15.385 1.00 64.38 94 GLY A CA 1
ATOM 730 C C . GLY A 1 94 ? 10.749 8.880 -13.952 1.00 64.38 94 GLY A C 1
ATOM 731 O O . GLY A 1 94 ? 11.392 9.902 -13.728 1.00 64.38 94 GLY A O 1
ATOM 732 N N . GLY A 1 95 ? 10.207 8.118 -13.005 1.00 64.00 95 GLY A N 1
ATOM 733 C CA . GLY A 1 95 ? 10.397 8.303 -11.569 1.00 64.00 95 GLY A CA 1
ATOM 734 C C . GLY A 1 95 ? 11.626 7.556 -11.051 1.00 64.00 95 GLY A C 1
ATOM 735 O O . GLY A 1 95 ? 12.077 6.589 -11.671 1.00 64.00 95 GLY A O 1
ATOM 736 N N . PHE A 1 96 ? 12.168 8.034 -9.928 1.00 59.66 96 PHE A N 1
ATOM 737 C CA . PHE A 1 96 ? 13.317 7.443 -9.231 1.00 59.66 96 PHE A CA 1
ATOM 738 C C . PHE A 1 96 ? 12.927 6.285 -8.308 1.00 59.66 96 PHE A C 1
ATOM 740 O O . PHE A 1 96 ? 13.755 5.410 -8.064 1.00 59.66 96 PHE A O 1
ATOM 747 N N . GLU A 1 97 ? 11.687 6.273 -7.813 1.00 61.72 97 GLU A N 1
ATOM 748 C CA . GLU A 1 97 ? 11.251 5.327 -6.792 1.00 61.72 97 GLU A CA 1
ATOM 749 C C . GLU A 1 97 ? 10.215 4.342 -7.320 1.00 61.72 97 GLU A C 1
ATOM 751 O O . GLU A 1 97 ? 9.295 4.658 -8.076 1.00 61.72 97 GLU A O 1
ATOM 756 N N . SER A 1 98 ? 10.412 3.095 -6.930 1.00 69.25 98 SER A N 1
ATOM 757 C CA . SER A 1 98 ? 9.562 1.970 -7.266 1.00 69.25 98 SER A CA 1
ATOM 758 C C . SER A 1 98 ? 8.833 1.516 -6.012 1.00 69.25 98 SER A C 1
ATOM 760 O O . SER A 1 98 ? 9.489 1.293 -5.002 1.00 69.25 98 SER A O 1
ATOM 762 N N . ASN A 1 99 ? 7.519 1.317 -6.071 1.00 76.94 99 ASN A N 1
ATOM 763 C CA . ASN A 1 99 ? 6.665 1.071 -4.893 1.00 76.94 99 ASN A CA 1
ATOM 764 C C . ASN A 1 99 ? 6.553 2.263 -3.928 1.00 76.94 99 ASN A C 1
ATOM 766 O O . ASN A 1 99 ? 6.284 2.069 -2.739 1.00 76.94 99 ASN A O 1
ATOM 770 N N . ASP A 1 100 ? 6.754 3.465 -4.455 1.00 81.31 100 ASP A N 1
ATOM 771 C CA . ASP A 1 100 ? 6.359 4.712 -3.818 1.00 81.31 100 ASP A CA 1
ATOM 772 C C . ASP A 1 100 ? 4.917 5.067 -4.219 1.00 81.31 100 ASP A C 1
ATOM 774 O O . ASP A 1 100 ? 4.523 4.903 -5.382 1.00 81.31 100 ASP A O 1
ATOM 778 N N . ILE A 1 101 ? 4.111 5.479 -3.243 1.00 78.12 101 ILE A N 1
ATOM 779 C CA . ILE A 1 101 ? 2.719 5.888 -3.414 1.00 78.12 101 ILE A CA 1
ATOM 780 C C . ILE A 1 101 ? 2.648 7.407 -3.261 1.00 78.12 101 ILE A C 1
ATOM 782 O O . ILE A 1 101 ? 2.423 7.956 -2.187 1.00 78.12 101 ILE A O 1
ATOM 786 N N . GLU A 1 102 ? 2.755 8.083 -4.398 1.00 65.81 102 GLU A N 1
ATOM 787 C CA . GLU A 1 102 ? 2.655 9.536 -4.512 1.00 65.81 102 GLU A CA 1
ATOM 788 C C . GLU A 1 102 ? 1.180 9.960 -4.603 1.00 65.81 102 GLU A C 1
ATOM 790 O O . GLU A 1 102 ? 0.649 10.174 -5.694 1.00 65.81 102 GLU A O 1
ATOM 795 N N . ALA A 1 103 ? 0.506 9.992 -3.448 1.00 56.16 103 ALA A N 1
ATOM 796 C CA . ALA A 1 103 ? -0.693 10.774 -3.099 1.00 56.16 103 ALA A CA 1
ATOM 797 C C 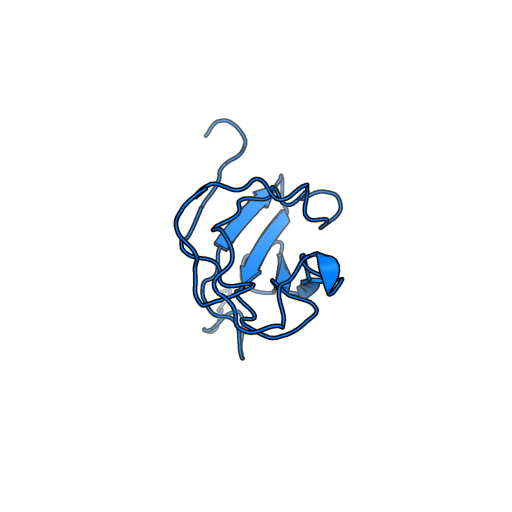. ALA A 1 103 ? -1.741 9.960 -2.312 1.00 56.16 103 ALA A C 1
ATOM 799 O O . ALA A 1 103 ? -2.041 8.809 -2.655 1.00 56.16 103 ALA A O 1
ATOM 800 N N . PRO A 1 104 ? -2.390 10.583 -1.307 1.00 50.06 104 PRO A N 1
ATOM 801 C CA . PRO A 1 104 ? -3.530 9.990 -0.635 1.00 50.06 104 PRO A CA 1
ATOM 802 C C . PRO A 1 104 ? -4.711 9.983 -1.597 1.00 50.06 104 PRO A C 1
ATOM 804 O O . PRO A 1 104 ? -5.101 11.021 -2.133 1.00 50.06 104 PRO A O 1
ATOM 807 N N . HIS A 1 105 ? -5.334 8.829 -1.767 1.00 52.53 105 HIS A N 1
ATOM 808 C CA . HIS A 1 105 ? -6.614 8.779 -2.438 1.00 52.53 105 HIS A CA 1
ATOM 809 C C . HIS A 1 105 ? -7.612 8.098 -1.524 1.00 52.53 105 HIS A C 1
ATOM 811 O O . HIS A 1 105 ? -7.766 6.879 -1.514 1.00 52.53 105 HIS A O 1
ATOM 817 N N . LEU A 1 106 ? -8.282 8.923 -0.727 1.00 42.00 106 LEU A N 1
ATOM 818 C CA . LEU A 1 106 ? -9.525 8.536 -0.088 1.00 42.00 106 LEU A CA 1
ATOM 819 C C . LEU A 1 106 ? -10.539 8.349 -1.223 1.00 42.00 106 LEU A C 1
ATOM 821 O O . LEU A 1 106 ? -11.146 9.306 -1.698 1.00 42.00 106 LEU A O 1
ATOM 825 N N . TYR A 1 107 ? -10.633 7.130 -1.742 1.00 44.66 107 TYR A N 1
ATOM 826 C CA . TYR A 1 107 ? -11.647 6.775 -2.723 1.00 44.66 107 TYR A CA 1
ATOM 827 C C . TYR A 1 107 ? -12.885 6.303 -1.961 1.00 44.66 107 TYR A C 1
ATOM 829 O O . TYR A 1 107 ? -12.803 5.402 -1.129 1.00 44.66 107 TYR A O 1
ATOM 837 N N . HIS A 1 108 ? -14.030 6.924 -2.229 1.00 45.38 108 HIS A N 1
ATOM 838 C CA . HIS A 1 108 ? -15.330 6.372 -1.872 1.00 45.38 108 HIS A CA 1
ATOM 839 C C . HIS A 1 108 ? -15.884 5.691 -3.122 1.00 45.38 108 HIS A C 1
ATOM 841 O O . HIS A 1 108 ? -15.929 6.303 -4.191 1.00 45.38 108 HIS A O 1
ATOM 847 N N . ILE A 1 109 ? -16.238 4.417 -3.004 1.00 46.41 109 ILE A N 1
ATOM 848 C CA . ILE A 1 109 ? -17.024 3.703 -4.007 1.00 46.41 109 ILE A CA 1
ATOM 849 C C . ILE A 1 109 ? -18.447 3.712 -3.434 1.00 46.41 109 ILE A C 1
ATOM 851 O O . ILE A 1 109 ? -18.615 3.206 -2.330 1.00 46.41 109 ILE A O 1
ATOM 855 N N . ASP A 1 110 ? -19.396 4.333 -4.155 1.00 48.44 110 ASP A N 1
ATOM 856 C CA . ASP A 1 110 ? -20.842 4.534 -3.862 1.00 48.44 110 ASP A CA 1
ATOM 857 C C . ASP A 1 110 ? -21.261 5.961 -3.414 1.00 48.44 110 ASP A C 1
ATOM 859 O O . ASP A 1 110 ? -20.445 6.886 -3.413 1.00 48.44 110 ASP A O 1
ATOM 863 N N . ASP A 1 111 ? -22.556 6.165 -3.130 1.00 44.16 111 ASP A N 1
ATOM 864 C CA . ASP A 1 111 ? -23.171 7.443 -2.723 1.00 44.16 111 ASP A CA 1
ATOM 865 C C . ASP A 1 111 ? -23.159 7.623 -1.187 1.00 44.16 111 ASP A C 1
ATOM 867 O O . ASP A 1 111 ? -23.175 6.641 -0.446 1.00 44.16 111 ASP A O 1
ATOM 871 N N . TRP A 1 112 ? -23.104 8.881 -0.729 1.00 50.41 112 TRP A N 1
ATOM 872 C CA . TRP A 1 112 ? -22.994 9.304 0.681 1.00 50.41 112 TRP A CA 1
ATOM 873 C C . TRP A 1 112 ? -24.107 8.804 1.610 1.00 50.41 112 TRP A C 1
ATOM 875 O O . TRP A 1 112 ? -25.293 8.867 1.212 1.00 50.41 112 TRP A O 1
#

Sequence (112 aa):
MTTYSNPVIRGISPDPSIVRVGEDYYLANSTMNHLPGITISHSRDLIHWHPIGGAVTRPAQYRPDGRLGPIVQAVLDMTTGQLGRFRQLTPNYGGFESNDIEAPHLYHIDDW

pLDDT: mean 78.28, std 13.91, range [42.0, 96.12]

Foldseek 3Di:
DDDADPPLDDDQFPDWAWEDDVQKIKTWGFPWLDPVATWIWIDRPNRHTHTPHRQRHDCVLWPPPQDFDADWDWDQDPVVRHTHDTDGPDPPGGDRTTSHDPDHDHDYDDDD

Radius of gyration: 15.03 Å; chains: 1; bounding box: 41×21×49 Å

Secondary structure (DSSP, 8-state):
-----S-SS-SS--S-EEEEETTEEEEEE--TT-SSEEEEEEESSSS--EEEEEEE-SGGG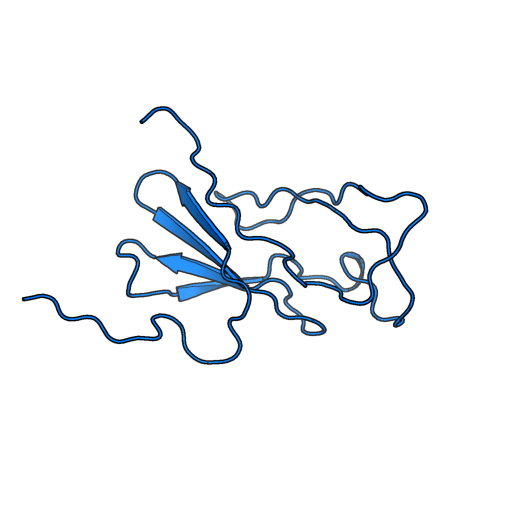S-TT---EE-EE--EETTTTEE-PPEES-SS-EES-SS---S---BPPS--